Protein AF-G4STV6-F1 (afdb_monomer_lite)

pLDDT: mean 93.58, std 3.28, range [82.12, 97.19]

Radius of gyration: 16.87 Å; chains: 1; bounding box: 35×24×44 Å

Organism: Methylotuvimicrobium alcaliphilum (strain DSM 19304 / NCIMB 14124 / VKM B-2133 / 20Z) (NCBI:txid1091494)

Sequence (67 aa):
MAETDVTLTRPAKPSQKKGKKPAVPGIPVAARLVVSRVLSDDGDVLAEWLLLTNVKDVDASTLALWY

Secondary structure (DSSP, 8-state):
-EEEEEEE-PPB---GGGS----B--PPEEEEEEEEEEE-TTS-EEEEEEEEE---SS-HHHHHT--

Foldseek 3Di:
DDKDKDKAFFFAQDDCPVHDDDGHTDDIQIWMWAWDFDADPVGHTPDIDTDIGSDDPDDSVVVVVVD

Structure (mmCIF, N/CA/C/O backbone):
data_AF-G4STV6-F1
#
_entry.id   AF-G4STV6-F1
#
loop_
_atom_site.group_PDB
_atom_site.id
_atom_site.type_symbol
_atom_site.label_atom_id
_atom_site.label_alt_id
_atom_site.label_comp_id
_atom_site.label_asym_id
_atom_site.label_entity_id
_atom_site.label_seq_id
_atom_site.pdbx_PDB_ins_code
_atom_site.Cartn_x
_atom_site.Cartn_y
_atom_site.Cartn_z
_atom_site.occupancy
_atom_site.B_iso_or_equiv
_atom_site.auth_seq_id
_atom_site.auth_comp_id
_atom_site.auth_asym_id
_atom_site.auth_atom_id
_atom_site.pdbx_PDB_model_num
ATOM 1 N N . MET A 1 1 ? 8.335 -3.893 -10.957 1.00 82.12 1 MET A N 1
ATOM 2 C CA . MET A 1 1 ? 7.276 -3.606 -9.964 1.00 82.12 1 MET A CA 1
ATOM 3 C C . MET A 1 1 ? 6.918 -4.904 -9.257 1.00 82.12 1 MET A C 1
ATOM 5 O O . MET A 1 1 ? 7.075 -5.953 -9.871 1.00 82.12 1 MET A O 1
ATOM 9 N N . ALA A 1 2 ? 6.489 -4.852 -7.999 1.00 93.56 2 ALA A N 1
ATOM 10 C CA . ALA A 1 2 ? 6.064 -6.034 -7.247 1.00 93.56 2 ALA A CA 1
ATOM 11 C C . ALA A 1 2 ? 4.811 -5.719 -6.423 1.00 93.56 2 ALA A C 1
ATOM 13 O O . ALA A 1 2 ? 4.623 -4.575 -6.010 1.00 93.56 2 ALA A O 1
ATOM 14 N N . GLU A 1 3 ? 3.971 -6.719 -6.167 1.00 94.94 3 GLU A N 1
ATOM 15 C CA . GLU A 1 3 ? 2.784 -6.573 -5.323 1.00 94.94 3 GLU A CA 1
ATOM 16 C C . GLU A 1 3 ? 2.508 -7.835 -4.502 1.00 94.94 3 GLU A C 1
ATOM 18 O O . GLU A 1 3 ? 2.956 -8.927 -4.853 1.00 94.94 3 GLU A O 1
ATOM 23 N N . THR A 1 4 ? 1.788 -7.681 -3.389 1.00 96.81 4 THR A N 1
ATOM 24 C CA . THR A 1 4 ? 1.342 -8.803 -2.554 1.00 96.81 4 THR A CA 1
ATOM 25 C C . THR A 1 4 ? 0.108 -8.441 -1.724 1.00 96.81 4 THR A C 1
ATOM 27 O O . THR A 1 4 ? -0.076 -7.281 -1.339 1.00 96.81 4 THR A O 1
ATOM 30 N N . ASP A 1 5 ? -0.743 -9.425 -1.429 1.00 97.06 5 ASP A N 1
ATOM 31 C CA . ASP A 1 5 ? -1.854 -9.269 -0.486 1.00 97.06 5 ASP A CA 1
ATOM 32 C C . ASP A 1 5 ? -1.330 -9.184 0.957 1.00 97.06 5 ASP A C 1
ATOM 34 O O . ASP A 1 5 ? -0.472 -9.955 1.388 1.00 97.06 5 ASP A O 1
ATOM 38 N N . VAL A 1 6 ? -1.879 -8.252 1.736 1.00 96.88 6 VAL A N 1
ATOM 39 C CA . VAL A 1 6 ? -1.518 -8.029 3.141 1.00 96.88 6 VAL A CA 1
ATOM 40 C C . VAL A 1 6 ? -2.764 -7.853 4.006 1.00 96.88 6 VAL A C 1
ATOM 42 O O . VAL A 1 6 ? -3.819 -7.425 3.544 1.00 96.88 6 VAL A O 1
ATOM 45 N N . THR A 1 7 ? -2.652 -8.168 5.296 1.00 96.81 7 THR A N 1
ATOM 46 C CA . THR A 1 7 ? -3.740 -7.975 6.266 1.00 96.81 7 THR A CA 1
ATOM 47 C C . THR A 1 7 ? -3.295 -7.024 7.369 1.00 96.81 7 THR A C 1
ATOM 49 O O . THR A 1 7 ? -2.327 -7.291 8.080 1.00 96.81 7 THR A O 1
ATOM 52 N N . LEU A 1 8 ? -4.016 -5.916 7.543 1.00 94.19 8 LEU A N 1
ATOM 53 C CA . LEU A 1 8 ? -3.756 -4.943 8.602 1.00 94.19 8 LEU A CA 1
ATOM 54 C C . LEU A 1 8 ? -4.523 -5.338 9.864 1.00 94.19 8 LEU A C 1
ATOM 56 O O . LEU A 1 8 ? -5.750 -5.284 9.898 1.00 94.19 8 LEU A O 1
ATOM 60 N N . THR A 1 9 ? -3.793 -5.708 10.915 1.00 95.31 9 THR A N 1
ATOM 61 C CA . THR A 1 9 ? -4.357 -6.211 12.183 1.00 95.31 9 THR A CA 1
ATOM 62 C C . THR A 1 9 ? -4.225 -5.229 13.348 1.00 95.31 9 THR A C 1
ATOM 64 O O . THR A 1 9 ? -4.675 -5.510 14.459 1.00 95.31 9 THR A O 1
ATOM 67 N N . ARG A 1 10 ? -3.594 -4.066 13.130 1.00 92.94 10 ARG A N 1
ATOM 68 C CA . ARG A 1 10 ? -3.294 -3.110 14.201 1.00 92.94 10 ARG A CA 1
ATOM 69 C C . ARG A 1 10 ? -4.590 -2.548 14.813 1.00 92.94 10 ARG A C 1
ATOM 71 O O . ARG A 1 10 ? -5.373 -1.938 14.085 1.00 92.94 10 ARG A O 1
ATOM 78 N N . PRO A 1 11 ? -4.777 -2.636 16.144 1.00 92.19 11 PRO A N 1
ATOM 79 C CA . PRO A 1 11 ? -5.898 -1.994 16.823 1.00 92.19 11 PRO A CA 1
ATOM 80 C C . PRO A 1 11 ? -5.924 -0.478 16.604 1.00 92.19 11 PRO A C 1
ATOM 82 O O . PRO A 1 11 ? -4.879 0.186 16.589 1.00 92.19 11 PRO A O 1
ATOM 85 N N . ALA A 1 12 ? -7.124 0.088 16.505 1.00 89.12 12 ALA A N 1
ATOM 86 C CA . ALA A 1 12 ? -7.301 1.528 16.433 1.00 89.12 12 ALA A CA 1
ATOM 87 C C . ALA A 1 12 ? -6.833 2.182 17.740 1.00 89.12 12 ALA A C 1
ATOM 89 O O . ALA A 1 12 ? -7.056 1.658 18.834 1.00 89.12 12 ALA A O 1
ATOM 90 N N . LYS A 1 13 ? -6.208 3.359 17.630 1.00 91.12 13 LYS A N 1
ATOM 91 C CA . LYS A 1 13 ? -5.869 4.220 18.771 1.00 91.12 13 LYS A CA 1
ATOM 92 C C . LYS A 1 13 ? -6.791 5.441 18.748 1.00 91.12 13 LYS A C 1
ATOM 94 O O . LYS A 1 13 ? -6.502 6.392 18.021 1.00 91.12 13 LYS A O 1
ATOM 99 N N . PRO A 1 14 ? -7.910 5.425 19.493 1.00 86.62 14 PRO A N 1
ATOM 100 C CA . PRO A 1 14 ? -8.867 6.523 19.481 1.00 86.62 14 PRO A CA 1
ATOM 101 C C . PRO A 1 14 ? -8.246 7.826 19.991 1.00 86.62 14 PRO A C 1
ATOM 103 O O . PRO A 1 14 ? -7.293 7.815 20.774 1.00 86.62 14 PRO A O 1
ATOM 106 N N . SER A 1 15 ? -8.828 8.963 19.601 1.00 88.75 15 SER A N 1
ATOM 107 C CA . SER A 1 15 ? -8.383 10.276 20.080 1.00 88.75 15 SER A CA 1
ATOM 108 C C . SER A 1 15 ? -8.451 10.378 21.607 1.00 88.75 15 SER A C 1
ATOM 110 O O . SER A 1 15 ? -9.506 10.154 22.209 1.00 88.75 15 SER A O 1
ATOM 112 N N . GLN A 1 16 ? -7.333 10.792 22.207 1.00 90.75 16 GLN A N 1
ATOM 113 C CA . GLN A 1 16 ? -7.152 10.942 23.655 1.00 90.75 16 GLN A CA 1
ATOM 114 C C . GLN A 1 16 ? -7.582 12.331 24.177 1.00 90.75 16 GLN A C 1
ATOM 116 O O . GLN A 1 16 ? -7.465 12.612 25.366 1.00 90.75 16 GLN A O 1
ATOM 121 N N . LYS A 1 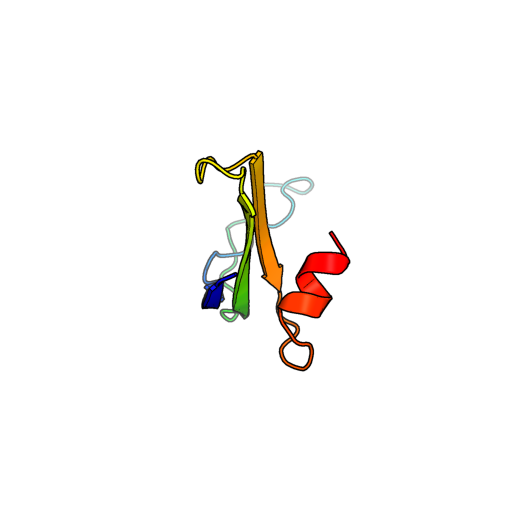17 ? -8.109 13.216 23.309 1.00 89.44 17 LYS A N 1
ATOM 122 C CA . LYS A 1 17 ? -8.506 14.595 23.676 1.00 89.44 17 LYS A CA 1
ATOM 123 C C . LYS A 1 17 ? -9.578 14.666 24.776 1.00 89.44 17 LYS A C 1
ATOM 125 O O . LYS A 1 17 ? -9.659 15.669 25.469 1.00 89.44 17 LYS A O 1
ATOM 130 N N . LYS A 1 18 ? -10.402 13.623 24.935 1.00 87.69 18 LYS A N 1
ATOM 131 C CA . LYS A 1 18 ? -11.445 13.514 25.978 1.00 87.69 18 LYS A CA 1
ATOM 132 C C . LYS A 1 18 ? -11.071 12.504 27.078 1.00 87.69 18 LYS A C 1
ATOM 134 O O . LYS A 1 18 ? -11.948 11.838 27.613 1.00 87.69 18 LYS A O 1
ATOM 139 N N . GLY A 1 19 ? -9.777 12.345 27.361 1.00 89.31 19 GLY A N 1
ATOM 140 C CA . GLY A 1 19 ? -9.258 11.407 28.362 1.00 89.31 19 GLY A CA 1
ATOM 141 C C . GLY A 1 19 ? -8.619 10.152 27.763 1.00 89.31 19 GLY A C 1
ATOM 142 O O . GLY A 1 19 ? -8.678 9.922 26.551 1.00 89.31 19 GLY A O 1
ATOM 143 N N . LYS A 1 20 ? -7.991 9.347 28.633 1.00 89.00 20 LYS A N 1
ATOM 144 C CA . LYS A 1 20 ? -7.306 8.110 28.240 1.00 89.00 20 LYS A CA 1
ATOM 145 C C . LYS A 1 20 ? -8.316 7.094 27.706 1.00 89.00 20 LYS A C 1
ATOM 147 O O . LYS A 1 20 ? -9.186 6.644 28.444 1.00 89.00 20 LYS A O 1
ATOM 152 N N . LYS A 1 21 ? -8.183 6.719 26.434 1.00 89.88 21 LYS A N 1
ATOM 153 C CA . LYS A 1 21 ? -8.992 5.679 25.787 1.00 89.88 21 LYS A CA 1
ATOM 154 C C . LYS A 1 21 ? -8.115 4.485 25.425 1.00 89.88 21 LYS A C 1
ATOM 156 O O . LYS A 1 21 ? -7.051 4.701 24.833 1.00 89.88 21 LYS A O 1
ATOM 161 N N . PRO A 1 22 ? -8.546 3.253 25.737 1.00 89.75 22 PRO A N 1
ATOM 162 C CA . PRO A 1 22 ? -7.813 2.057 25.353 1.00 89.75 22 PRO A CA 1
ATOM 163 C C . PRO A 1 22 ? -7.767 1.909 23.828 1.00 89.75 22 PRO A C 1
ATOM 165 O O . PRO A 1 22 ? -8.571 2.497 23.098 1.00 89.75 22 PRO A O 1
ATOM 168 N N . ALA A 1 23 ? -6.810 1.115 23.350 1.00 91.88 23 ALA A N 1
ATOM 169 C CA . ALA A 1 23 ? -6.810 0.679 21.963 1.00 91.88 23 ALA A CA 1
ATOM 170 C C . ALA A 1 23 ? -8.027 -0.222 21.714 1.00 91.88 23 ALA A C 1
ATOM 172 O O . ALA A 1 23 ? -8.358 -1.059 22.553 1.00 91.88 23 ALA A O 1
ATOM 173 N N . VAL A 1 24 ? -8.686 -0.044 20.572 1.00 91.12 24 VAL A N 1
ATOM 174 C CA . VAL A 1 24 ? -9.889 -0.802 20.212 1.00 91.12 24 VAL A CA 1
ATOM 175 C C . VAL A 1 24 ? -9.535 -1.721 19.043 1.00 91.12 24 VAL A C 1
ATOM 177 O O . VAL A 1 24 ? -9.226 -1.211 17.961 1.00 91.12 24 VAL A O 1
ATOM 180 N N . PRO A 1 25 ? -9.514 -3.053 19.233 1.00 90.44 25 PRO A N 1
ATOM 181 C CA . PRO A 1 25 ? -9.317 -3.979 18.127 1.00 90.44 25 PRO A CA 1
ATOM 182 C C . PRO A 1 25 ? -10.532 -3.920 17.193 1.00 90.44 25 PRO A C 1
ATOM 184 O O . PRO A 1 25 ? -11.672 -4.015 17.640 1.00 90.44 25 PRO A O 1
ATOM 187 N N . GLY A 1 26 ? -10.275 -3.715 15.903 1.00 90.81 26 GLY A N 1
ATOM 188 C CA . GLY A 1 26 ? -11.286 -3.766 14.846 1.00 90.81 26 GLY A CA 1
ATOM 189 C C . GLY A 1 26 ? -11.166 -5.044 14.017 1.00 90.81 26 GLY A C 1
ATOM 190 O O . GLY A 1 26 ? -10.274 -5.862 14.251 1.00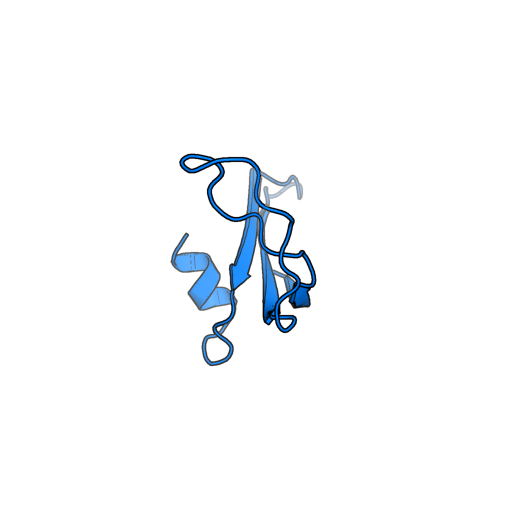 90.81 26 GLY A O 1
ATOM 191 N N . ILE A 1 27 ? -12.045 -5.193 13.023 1.00 93.62 27 ILE A N 1
ATOM 192 C CA . ILE A 1 27 ? -11.927 -6.257 12.018 1.00 93.62 27 ILE A CA 1
ATOM 193 C C . ILE A 1 27 ? -10.644 -6.011 11.202 1.00 93.62 27 ILE A C 1
ATOM 195 O O . ILE A 1 27 ? -10.428 -4.871 10.775 1.00 93.62 27 ILE A O 1
ATOM 199 N N . PRO A 1 28 ? -9.791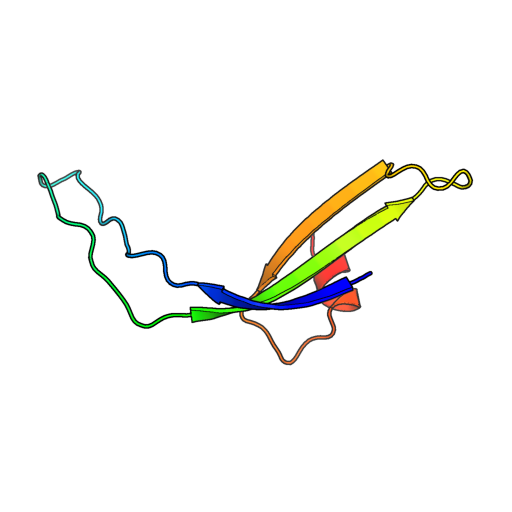 -7.032 10.983 1.00 94.50 28 PRO A N 1
ATOM 200 C CA . PRO A 1 28 ? -8.614 -6.888 10.138 1.00 94.50 28 PRO A CA 1
ATOM 201 C C . PRO A 1 28 ? -8.971 -6.411 8.728 1.00 94.50 28 PRO A C 1
ATOM 203 O O . PRO A 1 28 ? -9.944 -6.874 8.134 1.00 94.50 28 PRO A O 1
ATOM 206 N N . VAL A 1 29 ? -8.169 -5.501 8.180 1.00 93.94 29 VAL A N 1
ATOM 207 C CA . VAL A 1 29 ? -8.406 -4.947 6.841 1.00 93.94 29 VAL A CA 1
ATOM 208 C C . VAL A 1 29 ? -7.564 -5.709 5.829 1.00 93.94 29 VAL A C 1
ATOM 210 O O . VAL A 1 29 ? -6.335 -5.674 5.897 1.00 93.94 29 VAL A O 1
ATOM 213 N N . ALA A 1 30 ? -8.227 -6.378 4.886 1.00 95.81 30 ALA A N 1
ATOM 214 C CA . ALA A 1 30 ? -7.567 -6.929 3.711 1.00 95.81 30 ALA A CA 1
ATOM 215 C C . ALA A 1 30 ? -7.131 -5.781 2.791 1.00 95.81 30 ALA A C 1
ATOM 217 O O . ALA A 1 30 ? -7.938 -4.934 2.408 1.00 95.81 30 ALA A O 1
ATOM 218 N N . ALA A 1 31 ? -5.851 -5.755 2.451 1.00 96.00 31 ALA A N 1
ATOM 219 C CA . ALA A 1 31 ? -5.235 -4.740 1.614 1.00 96.00 31 ALA A CA 1
ATOM 220 C C . ALA A 1 31 ? -4.214 -5.391 0.675 1.00 96.00 31 ALA A C 1
ATOM 222 O O . ALA A 1 31 ? -3.960 -6.593 0.726 1.00 96.00 31 ALA A O 1
ATOM 223 N N . ARG A 1 32 ? -3.626 -4.577 -0.188 1.00 96.50 32 ARG A N 1
ATOM 224 C CA . ARG A 1 32 ? -2.562 -4.938 -1.111 1.00 96.50 32 ARG A CA 1
ATOM 225 C C . ARG A 1 32 ? -1.419 -3.945 -0.950 1.00 96.50 32 ARG A C 1
ATOM 227 O O . ARG A 1 32 ? -1.656 -2.738 -0.880 1.00 96.50 32 ARG A O 1
ATOM 234 N N . LEU A 1 33 ? -0.200 -4.464 -0.874 1.00 97.19 33 LEU A N 1
ATOM 235 C CA . LEU A 1 33 ? 1.031 -3.684 -0.908 1.00 97.19 33 LEU A CA 1
ATOM 236 C C . LEU A 1 33 ? 1.572 -3.693 -2.337 1.00 97.19 33 LEU A C 1
ATOM 238 O O . LEU A 1 33 ? 1.808 -4.764 -2.889 1.00 97.19 33 LEU A O 1
ATOM 242 N N . VAL A 1 34 ? 1.793 -2.512 -2.907 1.00 96.69 34 VAL A N 1
ATOM 243 C CA . VAL A 1 34 ? 2.430 -2.311 -4.212 1.00 96.69 34 VAL A CA 1
ATOM 244 C C . VAL A 1 34 ? 3.768 -1.611 -3.996 1.00 96.69 34 VAL A C 1
ATOM 246 O O . VAL A 1 34 ? 3.837 -0.589 -3.314 1.00 96.69 34 VAL A O 1
ATOM 249 N N . VAL A 1 35 ? 4.829 -2.163 -4.583 1.00 96.62 35 VAL A N 1
ATOM 250 C CA . VAL A 1 35 ? 6.186 -1.609 -4.555 1.00 96.62 35 VAL A CA 1
ATOM 251 C C . VAL A 1 35 ? 6.552 -1.122 -5.953 1.00 96.62 35 VAL A C 1
ATOM 253 O O . VAL A 1 35 ? 6.719 -1.921 -6.886 1.00 96.62 35 VAL A O 1
ATOM 256 N N . SER A 1 36 ? 6.700 0.195 -6.082 1.00 95.81 36 SER A N 1
ATOM 257 C CA . SER A 1 36 ? 7.171 0.857 -7.300 1.00 95.81 36 SER A CA 1
ATOM 258 C C . SER A 1 36 ? 8.586 1.376 -7.083 1.00 95.81 36 SER A C 1
ATOM 260 O O . SER A 1 36 ? 8.857 2.017 -6.071 1.00 95.81 36 SER A O 1
ATOM 262 N N . ARG A 1 37 ? 9.495 1.077 -8.014 1.00 95.44 37 ARG A N 1
ATOM 263 C CA . ARG A 1 37 ? 10.895 1.510 -7.968 1.00 95.44 37 ARG A CA 1
ATOM 264 C C . ARG A 1 37 ? 11.297 2.099 -9.305 1.00 95.44 37 ARG A C 1
ATOM 266 O O . ARG A 1 37 ? 11.003 1.505 -10.342 1.00 95.44 37 ARG A O 1
ATOM 273 N N . VAL A 1 38 ? 12.017 3.209 -9.252 1.00 94.94 38 VAL A N 1
ATOM 274 C CA . VAL A 1 38 ? 12.751 3.764 -10.388 1.00 94.94 38 VAL A CA 1
ATOM 275 C C . VAL A 1 38 ? 14.208 3.370 -10.207 1.00 94.94 38 VAL A C 1
ATOM 277 O O . VAL A 1 38 ? 14.777 3.618 -9.144 1.00 94.94 38 VAL A O 1
ATOM 280 N N . LEU A 1 39 ? 14.781 2.724 -11.219 1.00 96.94 39 LEU A N 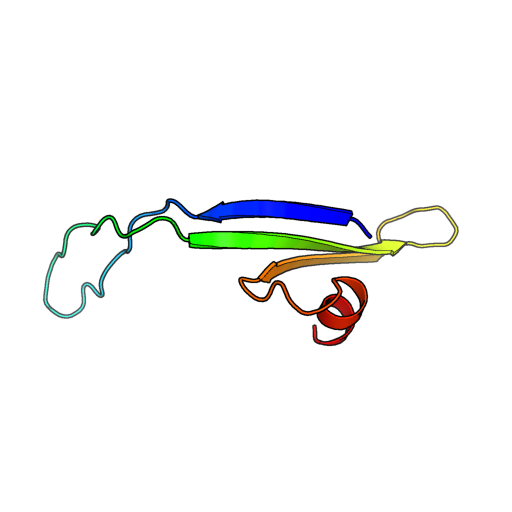1
ATOM 281 C CA . LEU A 1 39 ? 16.167 2.265 -11.208 1.00 96.94 39 LEU A CA 1
ATOM 282 C C . LEU A 1 39 ? 17.008 3.108 -12.171 1.00 96.94 39 LEU A C 1
ATOM 284 O O . LEU A 1 39 ? 16.484 3.567 -13.187 1.00 96.94 39 LEU A O 1
ATOM 288 N N . SER A 1 40 ? 18.285 3.310 -11.851 1.00 97.06 40 SER A N 1
ATOM 289 C CA . SER A 1 40 ? 19.281 3.806 -12.803 1.00 97.06 40 SER A CA 1
ATOM 290 C C . SER A 1 40 ? 19.653 2.713 -13.808 1.00 97.06 40 SER A C 1
ATOM 292 O O . SER A 1 40 ? 19.314 1.540 -13.622 1.00 97.06 40 SER A O 1
ATOM 294 N N . ASP A 1 41 ? 20.400 3.086 -14.845 1.00 96.69 41 ASP A N 1
ATOM 295 C CA . ASP A 1 41 ? 20.938 2.132 -15.822 1.00 96.69 41 ASP A CA 1
ATOM 296 C C . ASP A 1 41 ? 21.902 1.117 -15.176 1.00 96.69 41 ASP A C 1
ATOM 298 O O . ASP A 1 41 ? 21.965 -0.035 -15.602 1.00 96.69 41 ASP A O 1
ATOM 302 N N . ASP A 1 42 ? 22.584 1.516 -14.096 1.00 96.81 42 ASP A N 1
ATOM 303 C CA . ASP A 1 42 ? 23.473 0.660 -13.299 1.00 96.81 42 ASP A CA 1
ATOM 304 C C . ASP A 1 42 ? 22.712 -0.206 -12.269 1.00 96.81 42 ASP A C 1
ATOM 306 O O . ASP A 1 42 ? 23.303 -1.039 -11.579 1.00 96.81 42 ASP A O 1
ATOM 310 N N . GLY A 1 43 ? 21.385 -0.046 -12.176 1.00 95.06 43 GLY A N 1
ATOM 311 C CA . GLY A 1 43 ? 20.507 -0.812 -11.289 1.00 95.06 43 GLY A CA 1
ATOM 312 C C . GLY A 1 43 ? 20.303 -0.214 -9.893 1.00 95.06 43 GLY A C 1
ATOM 313 O O . GLY A 1 43 ? 19.634 -0.837 -9.062 1.00 95.06 43 GLY A O 1
ATOM 314 N N . ASP A 1 44 ? 20.821 0.985 -9.625 1.00 96.94 44 ASP A N 1
ATOM 315 C CA . ASP A 1 44 ? 20.629 1.673 -8.346 1.00 96.94 44 ASP A CA 1
ATOM 316 C C . ASP A 1 44 ? 19.188 2.162 -8.187 1.00 96.94 44 ASP A C 1
ATOM 318 O O . ASP A 1 44 ? 18.570 2.647 -9.132 1.00 96.94 44 ASP A O 1
ATOM 322 N N . VAL A 1 45 ? 18.643 2.095 -6.970 1.00 97.12 45 VAL A N 1
ATOM 323 C CA . VAL A 1 45 ? 17.299 2.618 -6.684 1.00 97.12 45 VAL A CA 1
ATOM 324 C C . VAL A 1 45 ? 17.353 4.141 -6.580 1.00 97.12 45 VAL A C 1
ATOM 326 O O . VAL A 1 45 ? 17.852 4.687 -5.599 1.00 97.12 45 VAL A O 1
ATOM 329 N N . LEU A 1 46 ? 16.787 4.824 -7.573 1.00 96.81 46 LEU A N 1
ATOM 330 C CA . LEU A 1 46 ? 16.657 6.283 -7.602 1.00 96.81 46 LEU A CA 1
ATOM 331 C C . LEU A 1 46 ? 15.466 6.766 -6.771 1.00 96.81 46 LEU A C 1
ATOM 333 O O . LEU A 1 46 ? 15.523 7.828 -6.154 1.00 96.81 46 LEU A O 1
ATOM 337 N N . ALA A 1 47 ? 14.384 5.985 -6.755 1.00 95.62 47 ALA A N 1
ATOM 338 C CA . ALA A 1 47 ? 13.202 6.258 -5.948 1.00 95.62 47 ALA A CA 1
ATOM 339 C C . ALA A 1 47 ? 12.405 4.976 -5.671 1.00 95.62 47 ALA A C 1
ATOM 341 O O . ALA A 1 47 ? 12.390 4.054 -6.490 1.00 95.62 47 ALA A O 1
ATOM 342 N N . GLU A 1 48 ? 11.721 4.936 -4.527 1.00 95.69 48 GLU A N 1
ATOM 343 C CA . GLU A 1 48 ? 10.842 3.838 -4.121 1.00 95.69 48 GLU A CA 1
ATOM 344 C C . GLU A 1 48 ? 9.555 4.378 -3.487 1.00 95.69 48 GLU A C 1
ATOM 346 O O . GLU A 1 48 ? 9.596 5.243 -2.612 1.00 95.69 48 GLU A O 1
ATOM 351 N N . TRP A 1 49 ? 8.420 3.803 -3.887 1.00 96.81 49 TRP A N 1
ATOM 352 C CA . TRP A 1 49 ? 7.125 3.999 -3.246 1.00 96.81 49 TRP A CA 1
ATOM 353 C C . TRP A 1 49 ? 6.594 2.672 -2.715 1.00 96.81 49 TRP A C 1
ATOM 355 O O . TRP A 1 49 ? 6.537 1.669 -3.433 1.00 96.81 49 TRP A O 1
ATOM 365 N N . LEU A 1 50 ? 6.149 2.704 -1.459 1.00 96.69 50 L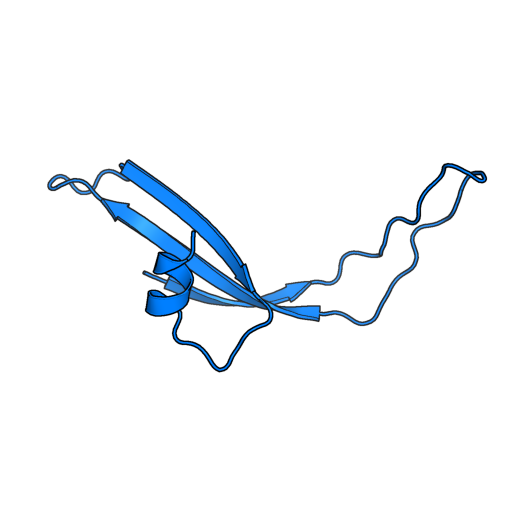EU A N 1
ATOM 366 C CA . LEU A 1 50 ? 5.437 1.618 -0.793 1.00 96.69 50 LEU A CA 1
ATOM 367 C C . LEU A 1 50 ? 3.976 2.033 -0.634 1.00 96.69 50 LEU A C 1
ATOM 369 O O . LEU A 1 50 ? 3.619 2.784 0.276 1.00 96.69 50 LEU A O 1
ATOM 373 N N . LEU A 1 51 ? 3.133 1.565 -1.546 1.00 96.06 51 LEU A N 1
ATOM 374 C CA . LEU A 1 51 ? 1.731 1.950 -1.614 1.00 96.06 51 LEU A CA 1
ATOM 375 C C . LEU A 1 51 ? 0.870 0.866 -0.975 1.00 96.06 51 LEU A C 1
ATOM 377 O O . LEU A 1 51 ? 0.912 -0.297 -1.372 1.00 96.06 51 LEU A O 1
ATOM 381 N N . LEU A 1 52 ? 0.062 1.253 0.008 1.00 96.50 52 LEU A N 1
ATOM 382 C CA . LEU A 1 52 ? -0.888 0.366 0.667 1.00 96.50 52 LEU A CA 1
ATOM 383 C C . LEU A 1 52 ? -2.305 0.747 0.241 1.00 96.50 52 LEU A C 1
ATOM 385 O O . LEU A 1 52 ? -2.754 1.858 0.515 1.00 96.50 52 LEU A O 1
ATOM 389 N N . THR A 1 53 ? -3.010 -0.173 -0.414 1.00 95.38 53 THR A N 1
ATOM 390 C CA . THR A 1 53 ? -4.341 0.082 -0.977 1.00 95.38 53 THR A CA 1
ATOM 391 C C . THR A 1 53 ? -5.332 -1.018 -0.615 1.00 95.38 53 THR A C 1
ATOM 393 O O . THR A 1 53 ? -4.975 -2.189 -0.529 1.00 95.38 53 THR A O 1
ATOM 396 N N . ASN A 1 54 ? -6.599 -0.662 -0.424 1.00 94.56 54 ASN A N 1
ATOM 397 C CA . ASN A 1 54 ? -7.713 -1.613 -0.366 1.00 94.56 54 ASN A CA 1
ATOM 398 C C . ASN A 1 54 ? -8.464 -1.717 -1.709 1.00 94.56 54 ASN A C 1
ATOM 400 O O . ASN A 1 54 ? -9.451 -2.443 -1.798 1.00 94.56 54 ASN A O 1
ATOM 404 N N . VAL A 1 55 ? -8.004 -1.013 -2.748 1.00 92.69 55 VAL A N 1
ATOM 405 C CA . VAL A 1 55 ? -8.559 -1.082 -4.103 1.00 92.69 55 VAL A CA 1
ATOM 406 C C . VAL A 1 55 ? -7.953 -2.281 -4.826 1.00 92.69 55 VAL A C 1
ATOM 408 O O . VAL A 1 55 ? -6.743 -2.318 -5.078 1.00 92.69 55 VAL A O 1
ATOM 411 N N . LYS A 1 56 ? -8.799 -3.264 -5.153 1.00 89.19 56 LYS A N 1
ATOM 412 C CA . LYS A 1 56 ? -8.390 -4.501 -5.839 1.00 89.19 56 LYS A CA 1
ATOM 413 C C . LYS A 1 56 ? -8.693 -4.506 -7.337 1.00 89.19 56 LYS A C 1
ATOM 415 O O . LYS A 1 56 ? -7.995 -5.184 -8.076 1.00 89.19 56 LYS A O 1
ATOM 420 N N . ASP A 1 57 ? -9.653 -3.702 -7.785 1.00 94.12 57 ASP A N 1
ATOM 421 C CA . ASP A 1 57 ? -10.139 -3.717 -9.175 1.00 94.12 57 ASP A CA 1
AT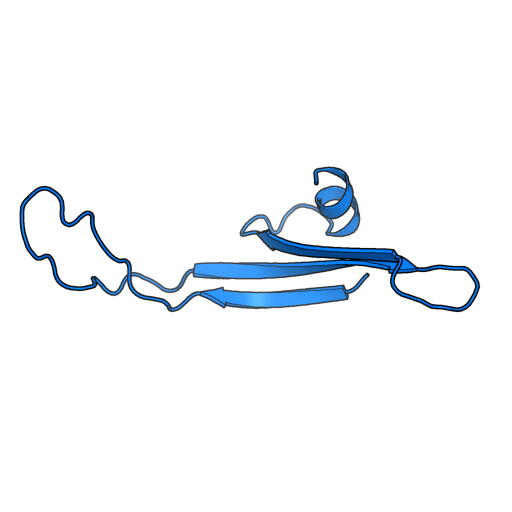OM 422 C C . ASP A 1 57 ? -9.285 -2.881 -10.147 1.00 94.12 57 ASP A C 1
ATOM 424 O O . ASP A 1 57 ? -9.629 -2.729 -11.316 1.00 94.12 57 ASP A O 1
ATOM 428 N N . VAL A 1 58 ? -8.177 -2.311 -9.667 1.00 95.44 58 VAL A N 1
ATOM 429 C CA . VAL A 1 58 ? -7.263 -1.474 -10.457 1.00 95.44 58 VAL A CA 1
ATOM 430 C C . VAL A 1 58 ? -5.895 -2.140 -10.508 1.00 95.44 58 VAL A C 1
ATOM 432 O O . VAL A 1 58 ? -5.394 -2.616 -9.487 1.00 95.44 58 VAL A O 1
ATOM 435 N N . ASP A 1 59 ? -5.273 -2.153 -11.684 1.00 94.19 59 ASP A N 1
ATOM 436 C CA . ASP A 1 59 ? -3.928 -2.697 -11.857 1.00 94.19 59 ASP A CA 1
ATOM 437 C C . ASP A 1 59 ? -2.882 -1.887 -11.072 1.00 94.19 59 ASP A C 1
ATOM 439 O O . ASP A 1 59 ? -2.957 -0.658 -10.968 1.00 94.19 59 ASP A O 1
ATOM 443 N N . ALA A 1 60 ? -1.884 -2.570 -10.517 1.00 93.38 60 ALA A N 1
ATOM 444 C CA . ALA A 1 60 ? -0.883 -1.922 -9.683 1.00 93.38 60 ALA A CA 1
ATOM 445 C C . ALA A 1 60 ? 0.012 -0.933 -10.454 1.00 93.38 60 ALA A C 1
ATOM 447 O O . ALA A 1 60 ? 0.460 0.047 -9.859 1.00 93.38 60 ALA A O 1
ATOM 448 N N . SER A 1 61 ? 0.196 -1.106 -11.770 1.00 93.38 61 SER A N 1
ATOM 449 C CA . SER A 1 61 ? 0.899 -0.122 -12.605 1.00 93.38 61 SER A CA 1
ATOM 450 C C . SER A 1 61 ? 0.125 1.193 -12.707 1.00 93.38 61 SER A C 1
ATOM 452 O O . SER A 1 61 ? 0.720 2.263 -12.651 1.00 93.38 61 SER A O 1
ATOM 454 N N . THR A 1 62 ? -1.209 1.129 -12.772 1.00 94.75 62 THR A N 1
ATOM 455 C CA . THR A 1 62 ? -2.067 2.322 -12.790 1.00 94.75 62 THR A CA 1
ATOM 456 C C . THR A 1 62 ? -2.046 3.026 -11.439 1.00 94.75 62 THR A C 1
ATOM 458 O O . THR A 1 62 ? -1.920 4.246 -11.384 1.00 94.75 62 THR A O 1
ATOM 461 N N . LEU A 1 63 ? -2.110 2.267 -10.341 1.00 93.56 63 LEU A N 1
ATOM 462 C CA . LEU A 1 63 ? -2.014 2.828 -8.991 1.00 93.56 63 LEU A CA 1
ATOM 463 C C . LEU A 1 63 ? -0.678 3.533 -8.738 1.00 93.56 63 LEU A C 1
ATOM 465 O O . LEU A 1 63 ? -0.654 4.567 -8.075 1.00 93.56 63 LEU A O 1
ATOM 469 N N . ALA A 1 64 ? 0.417 2.994 -9.276 1.00 92.88 64 ALA A N 1
ATOM 470 C CA . ALA A 1 64 ? 1.740 3.592 -9.154 1.00 92.88 64 ALA A CA 1
ATOM 471 C C . ALA A 1 64 ? 1.876 4.937 -9.889 1.00 92.88 64 ALA A C 1
ATOM 473 O O . ALA A 1 64 ? 2.782 5.689 -9.567 1.00 92.88 64 ALA A O 1
ATOM 474 N N . LEU A 1 65 ? 0.997 5.253 -10.849 1.00 92.38 65 LEU A N 1
ATOM 475 C CA . LEU A 1 65 ? 1.000 6.540 -11.558 1.00 92.38 65 LEU A CA 1
ATOM 476 C C . LEU A 1 65 ? 0.229 7.645 -10.819 1.00 92.38 65 LEU A C 1
ATOM 478 O O . LEU A 1 65 ? 0.289 8.804 -11.223 1.00 92.38 65 LEU A O 1
ATOM 482 N N . TRP A 1 66 ? -0.540 7.308 -9.779 1.00 92.12 66 TRP A N 1
ATOM 483 C CA . TRP A 1 66 ? -1.324 8.285 -9.011 1.00 92.12 66 TRP A CA 1
ATOM 484 C C . TRP A 1 66 ? -0.523 8.964 -7.885 1.00 92.12 66 TRP A C 1
ATOM 486 O O . TRP A 1 66 ? -1.031 9.913 -7.285 1.00 92.12 66 TRP A O 1
ATOM 496 N N . TYR A 1 67 ? 0.692 8.488 -7.593 1.00 85.44 67 TYR A N 1
ATOM 497 C CA . TYR A 1 67 ? 1.552 8.890 -6.470 1.00 85.44 67 TYR A CA 1
ATOM 498 C C . TYR A 1 67 ? 3.007 9.061 -6.908 1.00 85.44 67 TYR A C 1
ATOM 500 O O . TYR A 1 67 ? 3.737 9.799 -6.203 1.00 85.44 67 TYR A O 1
#